Protein AF-K2CQP8-F1 (afdb_monomer)

Secondary structure (DSSP, 8-state):
--HHHHHHHHHHHHHHHTTS-EEEE---HHHHTTS-GGGEEEEEEETTEEEEEE--GGGTHHHHTT--HHHHHHTTSS--S-SS------S-------EEEEEPP-------

pLDDT: mean 76.25, std 19.62, range [30.83, 94.75]

Mean predicted aligned error: 9.31 Å

Structure (mmCIF, N/CA/C/O backbone):
data_AF-K2CQP8-F1
#
_entry.id   AF-K2CQP8-F1
#
loop_
_atom_site.group_PDB
_atom_site.id
_atom_site.type_symbol
_atom_site.label_atom_id
_atom_site.label_alt_id
_atom_site.label_comp_id
_atom_site.label_asym_id
_atom_site.label_entity_id
_atom_site.label_seq_id
_atom_site.pdbx_PDB_ins_code
_atom_site.Cartn_x
_atom_site.Cartn_y
_atom_site.Cartn_z
_atom_site.occupancy
_atom_site.B_iso_or_equiv
_atom_site.auth_seq_id
_atom_site.auth_comp_id
_atom_site.auth_asym_id
_atom_site.auth_atom_id
_atom_site.pdbx_PDB_model_num
ATOM 1 N N . LEU A 1 1 ? 5.018 15.235 7.288 1.00 63.88 1 LEU A N 1
ATOM 2 C CA . LEU A 1 1 ? 4.550 14.697 8.584 1.00 63.88 1 LEU A CA 1
ATOM 3 C C . LEU A 1 1 ? 5.715 13.986 9.247 1.00 63.88 1 LEU A C 1
ATOM 5 O O . LEU A 1 1 ? 6.526 13.410 8.533 1.00 63.88 1 LEU A O 1
ATOM 9 N N . HIS A 1 2 ? 5.791 14.021 10.573 1.00 82.12 2 HIS A N 1
ATOM 10 C CA . HIS A 1 2 ? 6.680 13.128 11.314 1.00 82.12 2 HIS A CA 1
ATOM 11 C C . HIS A 1 2 ? 6.298 11.659 11.020 1.00 82.12 2 HIS A C 1
ATOM 13 O O . HIS A 1 2 ? 5.095 11.404 10.908 1.00 82.12 2 HIS A O 1
ATOM 19 N N . PRO A 1 3 ? 7.249 10.712 10.893 1.00 79.25 3 PRO A N 1
ATOM 20 C CA . PRO A 1 3 ? 6.952 9.312 10.560 1.00 79.25 3 PRO A CA 1
ATOM 21 C C . PRO A 1 3 ? 5.852 8.686 11.429 1.00 79.25 3 PRO A C 1
ATOM 23 O O . PRO A 1 3 ? 4.917 8.094 10.905 1.00 79.25 3 PRO A O 1
ATOM 26 N N . GLU A 1 4 ? 5.885 8.941 12.737 1.00 86.25 4 GLU A N 1
ATOM 27 C CA . GLU A 1 4 ? 4.873 8.457 13.689 1.00 86.25 4 GLU A CA 1
ATOM 28 C C . GLU A 1 4 ? 3.440 8.903 13.348 1.00 86.25 4 GLU A C 1
ATOM 30 O O . GLU A 1 4 ? 2.485 8.134 13.404 1.00 86.25 4 GLU A O 1
ATOM 35 N N . ALA A 1 5 ? 3.277 10.156 12.918 1.00 92.31 5 ALA A N 1
ATOM 36 C CA . ALA A 1 5 ? 1.962 10.692 12.585 1.00 92.31 5 ALA A CA 1
ATOM 37 C C . ALA A 1 5 ? 1.373 10.048 11.316 1.00 92.31 5 ALA A C 1
ATOM 39 O O . ALA A 1 5 ? 0.157 10.052 11.138 1.00 92.31 5 ALA A O 1
ATOM 40 N N . ILE A 1 6 ? 2.216 9.493 10.437 1.00 91.19 6 ILE A N 1
ATOM 41 C CA . ILE A 1 6 ? 1.774 8.777 9.232 1.00 91.19 6 ILE A CA 1
ATOM 42 C C . ILE A 1 6 ? 1.136 7.440 9.613 1.00 91.19 6 ILE A C 1
ATOM 44 O O . ILE A 1 6 ? 0.113 7.084 9.034 1.00 91.19 6 ILE A O 1
ATOM 48 N N . HIS A 1 7 ? 1.687 6.740 10.607 1.00 91.00 7 HIS A N 1
ATOM 49 C CA . HIS A 1 7 ? 1.113 5.488 11.095 1.00 91.00 7 HIS A CA 1
ATOM 50 C C . HIS A 1 7 ? -0.273 5.722 11.712 1.00 91.00 7 HIS A C 1
ATOM 52 O O . HIS A 1 7 ? -1.245 5.078 11.326 1.00 91.00 7 HIS A O 1
ATOM 58 N N . ILE A 1 8 ? -0.401 6.746 12.566 1.00 94.31 8 ILE A N 1
ATOM 59 C CA . ILE A 1 8 ? -1.697 7.152 13.136 1.00 94.31 8 ILE A CA 1
ATOM 60 C C . ILE A 1 8 ? -2.694 7.510 12.026 1.00 94.31 8 ILE A C 1
ATOM 62 O O . ILE A 1 8 ? -3.844 7.077 12.058 1.00 94.31 8 ILE A O 1
ATOM 66 N N . LEU A 1 9 ? -2.264 8.276 11.018 1.00 93.56 9 LEU A N 1
ATOM 67 C CA . LEU A 1 9 ? -3.107 8.615 9.872 1.00 93.56 9 LEU A CA 1
ATOM 68 C C . LEU A 1 9 ? -3.583 7.361 9.122 1.00 93.56 9 LEU A C 1
ATOM 70 O O . LEU A 1 9 ? -4.754 7.292 8.751 1.00 93.56 9 LEU A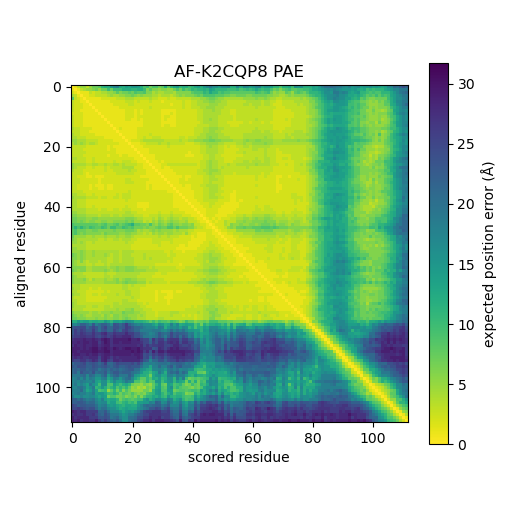 O 1
ATOM 74 N N . ALA A 1 10 ? -2.708 6.376 8.909 1.00 93.19 10 ALA A N 1
ATOM 75 C CA . ALA A 1 10 ? -3.064 5.131 8.238 1.00 93.19 10 ALA A CA 1
ATOM 76 C C . ALA A 1 10 ? -4.126 4.342 9.017 1.00 93.19 10 ALA A C 1
ATOM 78 O O . ALA A 1 10 ? -5.107 3.888 8.427 1.00 93.19 10 ALA A O 1
ATOM 79 N N . GLU A 1 11 ? -3.991 4.248 10.339 1.00 93.06 11 GLU A N 1
ATOM 80 C CA . GLU A 1 11 ? -4.978 3.577 11.188 1.00 93.06 11 GLU A CA 1
ATOM 81 C C . GLU A 1 11 ? -6.330 4.302 11.189 1.00 93.06 11 GLU A C 1
ATOM 83 O O . GLU A 1 11 ? -7.382 3.667 11.086 1.00 93.06 11 GLU A O 1
ATOM 88 N N . LEU A 1 12 ? -6.329 5.639 11.191 1.00 94.56 12 LEU A N 1
ATOM 89 C CA . LEU A 1 12 ? -7.556 6.425 11.038 1.00 94.56 12 LEU A CA 1
ATOM 90 C C . LEU A 1 12 ? -8.217 6.200 9.670 1.00 94.56 12 LEU A C 1
ATOM 92 O O . LEU A 1 12 ? -9.440 6.074 9.598 1.00 94.56 12 LEU A O 1
ATOM 96 N N . ILE A 1 13 ? -7.427 6.113 8.593 1.00 93.50 13 ILE A N 1
ATOM 97 C CA . ILE A 1 13 ? -7.921 5.802 7.244 1.00 93.50 13 ILE A CA 1
ATOM 98 C C . ILE A 1 13 ? -8.579 4.420 7.222 1.00 93.50 13 ILE A C 1
ATOM 100 O O . ILE A 1 13 ? -9.703 4.299 6.736 1.00 93.50 13 ILE A O 1
ATOM 104 N N . LYS A 1 14 ? -7.930 3.392 7.782 1.00 90.94 14 LYS A N 1
ATOM 105 C CA . LYS A 1 14 ? -8.493 2.034 7.870 1.00 90.94 14 LYS A CA 1
ATOM 106 C C . LYS A 1 14 ? -9.771 2.005 8.705 1.00 90.94 14 LYS A C 1
ATOM 108 O O . LYS A 1 14 ? -10.755 1.389 8.301 1.00 90.94 14 LYS A O 1
ATOM 113 N N . GLY A 1 15 ? -9.790 2.710 9.836 1.00 93.12 15 GLY A N 1
ATOM 114 C CA . GLY A 1 15 ? -10.971 2.835 10.690 1.00 93.12 15 GLY A CA 1
ATOM 115 C C . GLY A 1 15 ? -12.148 3.498 9.971 1.00 93.12 15 GLY A C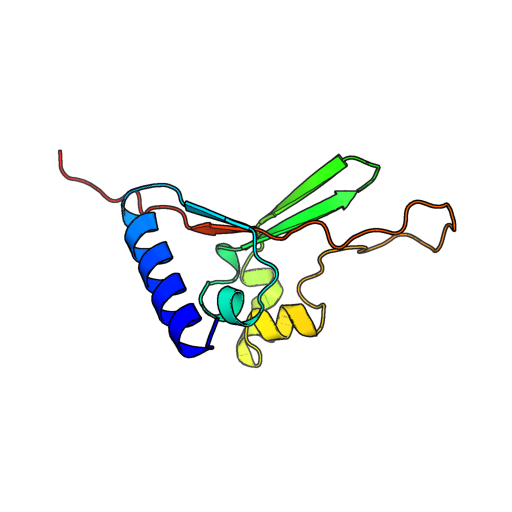 1
ATOM 116 O O . GLY A 1 15 ? -13.271 2.999 10.030 1.00 93.12 15 GLY A O 1
ATOM 117 N N . ALA A 1 16 ? -11.897 4.585 9.235 1.00 92.00 16 ALA A N 1
ATOM 118 C CA . ALA A 1 16 ? -12.907 5.227 8.397 1.00 92.00 16 ALA A CA 1
ATOM 119 C C . ALA A 1 16 ? -13.379 4.300 7.266 1.00 92.00 16 ALA A C 1
ATOM 121 O O . ALA A 1 16 ? -14.581 4.226 6.992 1.00 92.00 16 ALA A O 1
ATOM 122 N N . ALA A 1 17 ? -12.450 3.549 6.663 1.00 90.88 17 ALA A N 1
ATOM 123 C CA . ALA A 1 17 ? -12.746 2.627 5.579 1.00 90.88 17 ALA A CA 1
ATOM 124 C C . ALA A 1 17 ? -13.770 1.567 5.988 1.00 90.88 17 ALA A C 1
ATOM 126 O O . ALA A 1 17 ? -14.628 1.233 5.187 1.00 90.88 17 ALA A O 1
ATOM 127 N N . GLN A 1 18 ? -13.792 1.113 7.246 1.00 88.75 18 GLN A N 1
ATOM 128 C CA . GLN A 1 18 ? -14.788 0.137 7.716 1.00 88.75 18 GLN A CA 1
ATOM 129 C C . GLN A 1 18 ? -16.249 0.569 7.505 1.00 88.75 18 GLN A C 1
ATOM 131 O O . GLN A 1 18 ? -17.126 -0.286 7.446 1.00 88.75 18 GLN A O 1
ATOM 136 N N . ARG A 1 19 ? -16.524 1.875 7.405 1.00 90.00 19 ARG A N 1
ATOM 137 C CA . ARG A 1 19 ? -17.886 2.424 7.284 1.00 90.00 19 ARG A CA 1
ATOM 138 C C . ARG A 1 19 ? -18.177 3.036 5.919 1.00 90.00 19 ARG A C 1
ATOM 140 O O . ARG A 1 19 ? -19.340 3.202 5.567 1.00 90.00 19 ARG A O 1
ATOM 147 N N . THR A 1 20 ? -17.146 3.425 5.176 1.00 87.56 20 THR A N 1
ATOM 148 C CA . THR A 1 20 ? -17.287 4.099 3.883 1.00 87.56 20 THR A CA 1
ATOM 149 C C . THR A 1 20 ? -16.100 3.801 2.983 1.00 87.56 20 THR A C 1
ATOM 151 O O . THR A 1 20 ? -15.017 3.475 3.450 1.00 87.56 20 THR A O 1
ATOM 154 N N . GLN A 1 21 ? -16.269 3.939 1.674 1.00 88.38 21 GLN A N 1
ATOM 155 C CA . GLN A 1 21 ? -15.147 3.805 0.757 1.00 88.38 21 GLN A CA 1
ATOM 156 C C . GLN A 1 21 ? -14.190 4.994 0.911 1.00 88.38 21 GLN A C 1
ATOM 158 O O . GLN A 1 21 ? -14.603 6.147 0.780 1.00 88.38 21 GLN A O 1
ATOM 163 N N . VAL A 1 22 ? -12.905 4.709 1.139 1.00 87.88 22 VAL A N 1
ATOM 164 C CA . VAL A 1 22 ? -11.863 5.736 1.261 1.00 87.88 22 VAL A CA 1
ATOM 165 C C . VAL A 1 22 ? -10.849 5.576 0.132 1.00 87.88 22 VAL A C 1
ATOM 167 O O . VAL A 1 22 ? -10.286 4.503 -0.083 1.00 87.88 22 VAL A O 1
ATOM 170 N N . VAL A 1 23 ? -10.620 6.667 -0.598 1.00 89.81 23 VAL A N 1
ATOM 171 C CA . VAL A 1 23 ? -9.667 6.745 -1.709 1.00 89.81 23 VAL A CA 1
ATOM 172 C C . VAL A 1 23 ? -8.597 7.768 -1.349 1.00 89.81 23 VAL A C 1
ATOM 174 O O . VAL A 1 23 ? -8.907 8.938 -1.137 1.00 89.81 23 VAL A O 1
ATOM 177 N N . VAL A 1 24 ? -7.338 7.336 -1.287 1.00 89.88 24 VAL A N 1
ATOM 178 C CA . VAL A 1 24 ? -6.200 8.167 -0.878 1.00 89.88 24 VAL A CA 1
ATOM 179 C C . VAL A 1 24 ? -5.157 8.195 -1.984 1.00 89.88 24 VAL A C 1
ATOM 181 O O . VAL A 1 24 ? -4.490 7.201 -2.253 1.00 89.88 24 VAL A O 1
ATOM 184 N N . ALA A 1 25 ? -4.969 9.352 -2.613 1.00 89.44 25 ALA A N 1
ATOM 185 C CA . ALA A 1 25 ? -3.848 9.579 -3.520 1.00 89.44 25 ALA A CA 1
ATOM 186 C C . ALA A 1 25 ? -2.588 9.937 -2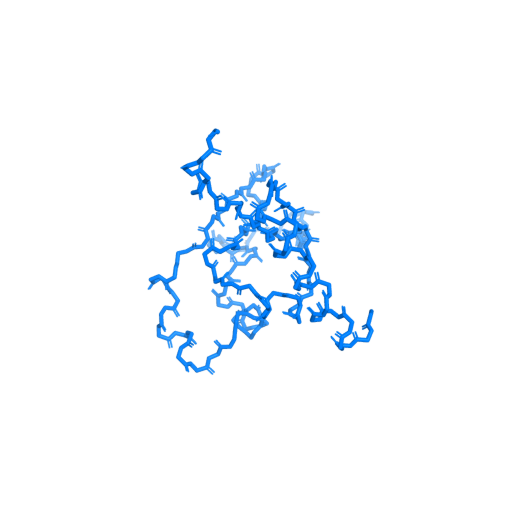.718 1.00 89.44 25 ALA A C 1
ATOM 188 O O . ALA A 1 25 ? -2.580 10.913 -1.971 1.00 89.44 25 ALA A O 1
ATOM 189 N N . THR A 1 26 ? -1.511 9.167 -2.877 1.00 87.69 26 THR A N 1
ATOM 190 C CA . THR A 1 26 ? -0.257 9.361 -2.142 1.00 87.69 26 THR A CA 1
ATOM 191 C C . THR A 1 26 ? 0.976 9.037 -2.988 1.00 87.69 26 THR A C 1
ATOM 193 O O . THR A 1 26 ? 0.952 8.204 -3.892 1.00 87.69 26 THR A O 1
ATOM 196 N N . GLN A 1 27 ? 2.085 9.712 -2.685 1.00 85.06 27 GLN A N 1
ATOM 197 C CA . GLN A 1 27 ? 3.427 9.355 -3.164 1.00 85.06 27 GLN A CA 1
ATOM 198 C C . GLN A 1 27 ? 4.366 8.951 -2.015 1.00 85.06 27 GLN A C 1
ATOM 200 O O . GLN A 1 27 ? 5.548 8.705 -2.242 1.00 85.06 27 GLN A O 1
ATOM 205 N N . SER A 1 28 ? 3.857 8.901 -0.780 1.00 88.19 28 SER A N 1
ATOM 206 C CA . SER A 1 28 ? 4.635 8.538 0.402 1.00 88.19 28 SER A CA 1
ATOM 207 C C . SER A 1 28 ? 4.782 7.023 0.492 1.00 88.19 28 SER A C 1
ATOM 209 O O . SER A 1 28 ? 3.793 6.320 0.684 1.00 88.19 28 SER A O 1
ATOM 211 N N . THR A 1 29 ? 6.021 6.539 0.407 1.00 88.94 29 THR A N 1
ATOM 212 C CA . THR A 1 29 ? 6.368 5.132 0.656 1.00 88.94 29 THR A CA 1
ATOM 213 C C . THR A 1 29 ? 6.003 4.716 2.071 1.00 88.94 29 THR A C 1
ATOM 215 O O . THR A 1 29 ? 5.344 3.704 2.247 1.00 88.94 29 THR A O 1
ATOM 218 N N . THR A 1 30 ? 6.294 5.573 3.050 1.00 90.50 30 THR A N 1
ATOM 219 C CA . THR A 1 30 ? 5.942 5.346 4.455 1.00 90.50 30 THR A CA 1
ATOM 220 C C . THR A 1 30 ? 4.444 5.148 4.652 1.00 90.50 30 THR A C 1
ATOM 222 O O . THR A 1 30 ? 4.044 4.329 5.464 1.00 90.50 30 THR A O 1
ATOM 225 N N . LEU A 1 31 ? 3.588 5.872 3.920 1.00 90.31 31 LEU A N 1
ATOM 226 C CA . LEU A 1 31 ? 2.147 5.631 3.996 1.00 90.31 31 LEU A CA 1
ATOM 227 C C . LEU A 1 31 ? 1.764 4.315 3.304 1.00 90.31 31 LEU A C 1
ATOM 229 O O . LEU A 1 31 ? 0.936 3.593 3.841 1.00 90.31 31 LEU A O 1
ATOM 233 N N . LEU A 1 32 ? 2.373 3.989 2.159 1.00 89.75 32 LEU A N 1
ATOM 234 C CA . LEU A 1 32 ? 2.127 2.729 1.441 1.00 89.75 32 LEU A CA 1
ATOM 235 C C . LEU A 1 32 ? 2.495 1.493 2.267 1.00 89.75 32 LEU A C 1
ATOM 237 O O . LEU A 1 32 ? 1.767 0.512 2.207 1.00 89.75 32 LEU A O 1
ATOM 241 N N . ASP A 1 33 ? 3.551 1.568 3.079 1.00 92.00 33 ASP A N 1
ATOM 242 C CA . ASP A 1 33 ? 3.972 0.489 3.988 1.00 92.00 33 ASP A CA 1
ATOM 243 C C . ASP A 1 33 ? 2.896 0.083 5.004 1.00 92.00 33 ASP A C 1
ATOM 245 O O . ASP A 1 33 ? 2.985 -0.975 5.618 1.00 92.00 33 ASP A O 1
ATOM 249 N N . ASN A 1 34 ? 1.869 0.914 5.192 1.00 92.31 34 ASN A N 1
ATOM 250 C CA . ASN A 1 34 ? 0.774 0.634 6.111 1.00 92.31 34 ASN A CA 1
ATOM 251 C C . ASN A 1 34 ? -0.409 -0.097 5.464 1.00 92.31 34 ASN A C 1
ATOM 253 O O . ASN A 1 34 ? -1.378 -0.387 6.170 1.00 92.31 34 ASN A O 1
ATOM 257 N N . PHE A 1 35 ? -0.366 -0.368 4.159 1.00 91.56 35 PHE A N 1
ATOM 258 C CA . PHE A 1 35 ? -1.448 -1.010 3.412 1.00 91.56 35 PHE A CA 1
ATOM 259 C C . PHE A 1 35 ? -0.966 -2.294 2.745 1.00 9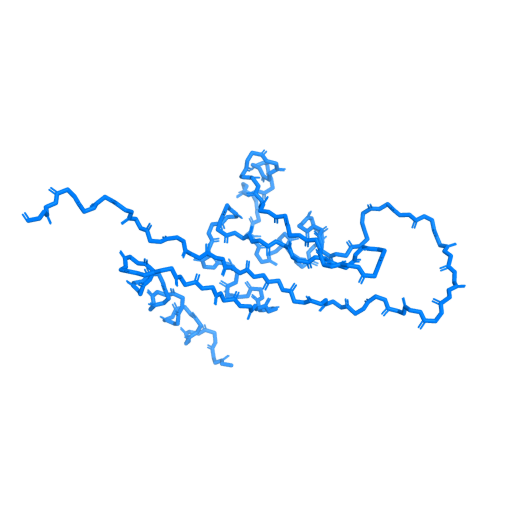1.56 35 PHE A C 1
ATOM 261 O O . PHE A 1 35 ? 0.209 -2.426 2.400 1.00 91.56 35 PHE A O 1
ATOM 268 N N . ALA A 1 36 ? -1.891 -3.233 2.554 1.00 91.12 36 ALA A N 1
ATOM 269 C CA . ALA A 1 36 ? -1.604 -4.449 1.816 1.00 91.12 36 ALA A CA 1
ATOM 270 C C . ALA A 1 36 ? -1.478 -4.134 0.317 1.00 91.12 36 ALA A C 1
ATOM 272 O O . ALA A 1 36 ? -1.989 -3.117 -0.167 1.00 91.12 36 ALA A O 1
ATOM 273 N N . VAL A 1 37 ? -0.777 -4.976 -0.441 1.00 89.94 37 VAL A N 1
ATOM 274 C CA . VAL A 1 37 ? -0.505 -4.679 -1.854 1.00 89.94 37 VAL A CA 1
ATOM 275 C C . VAL A 1 37 ? -1.799 -4.650 -2.680 1.00 89.94 37 VAL A C 1
ATOM 277 O O . VAL A 1 37 ? -1.952 -3.827 -3.575 1.00 89.94 37 VAL A O 1
ATOM 280 N N . GLU A 1 38 ? -2.778 -5.471 -2.324 1.00 90.19 38 GLU A N 1
ATOM 281 C CA . GLU A 1 38 ? -4.110 -5.581 -2.918 1.00 90.19 38 GLU A CA 1
ATOM 282 C C . GLU A 1 38 ? -5.006 -4.347 -2.692 1.00 90.19 38 GLU A C 1
ATOM 284 O O . GLU A 1 38 ? -5.931 -4.093 -3.477 1.00 90.19 38 GLU A O 1
ATOM 289 N N . ASP A 1 39 ? -4.697 -3.530 -1.679 1.00 89.69 39 ASP A N 1
ATOM 290 C CA . ASP A 1 39 ? -5.361 -2.244 -1.430 1.00 89.69 39 ASP A CA 1
ATOM 291 C C . ASP A 1 39 ? -4.860 -1.141 -2.381 1.00 89.69 39 ASP A C 1
ATOM 293 O O . ASP A 1 39 ? -5.408 -0.033 -2.432 1.00 89.69 39 ASP A O 1
ATOM 297 N N . ILE A 1 40 ? -3.817 -1.417 -3.168 1.00 88.62 40 ILE A N 1
ATOM 298 C CA . ILE A 1 40 ? -3.129 -0.415 -3.979 1.00 88.62 40 ILE A CA 1
ATOM 299 C C . ILE A 1 40 ? -3.623 -0.457 -5.418 1.00 88.62 40 ILE A C 1
ATOM 301 O O . ILE A 1 40 ? -3.639 -1.489 -6.094 1.00 88.62 40 ILE A O 1
ATOM 305 N N . VAL A 1 41 ? -3.983 0.725 -5.914 1.00 89.00 41 VAL A N 1
ATOM 306 C CA . VAL A 1 41 ? -4.264 0.982 -7.320 1.00 89.00 41 VAL A CA 1
ATOM 307 C C . VAL A 1 41 ? -3.175 1.894 -7.868 1.00 89.00 41 VAL A C 1
ATOM 309 O O . VAL A 1 41 ? -3.044 3.068 -7.505 1.00 89.00 41 VAL A O 1
ATOM 312 N N . VAL A 1 42 ? -2.382 1.348 -8.780 1.00 87.56 42 VAL A N 1
ATOM 313 C CA . VAL A 1 42 ? -1.416 2.127 -9.541 1.00 87.56 42 VAL A CA 1
ATOM 314 C C . VAL A 1 42 ? -2.159 2.870 -10.639 1.00 87.56 42 VAL A C 1
ATOM 316 O O . VAL A 1 42 ? -2.934 2.272 -11.388 1.00 87.56 42 VAL A O 1
ATOM 319 N N . VAL A 1 43 ? -1.918 4.176 -10.723 1.00 84.44 43 VAL A N 1
ATOM 320 C CA . VAL A 1 43 ? -2.438 5.018 -11.797 1.00 84.44 43 VAL A CA 1
ATOM 321 C C . VAL A 1 43 ? -1.274 5.415 -12.688 1.00 84.44 43 VAL A C 1
ATOM 323 O O . VAL A 1 43 ? -0.301 6.009 -12.223 1.00 84.44 43 VAL A O 1
ATOM 326 N N . ASN A 1 44 ? -1.369 5.066 -13.964 1.00 80.81 44 ASN A N 1
ATOM 327 C CA . A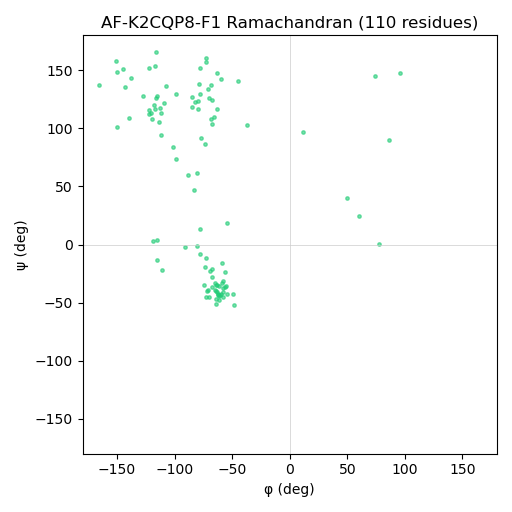SN A 1 44 ? -0.396 5.433 -14.983 1.00 80.81 44 ASN A CA 1
ATOM 328 C C . ASN A 1 44 ? -1.054 6.327 -16.030 1.00 80.81 44 ASN A C 1
ATOM 330 O O . ASN A 1 44 ? -2.278 6.450 -16.090 1.00 80.81 44 ASN A O 1
ATOM 334 N N . ARG A 1 45 ? -0.228 6.977 -16.850 1.00 75.56 45 ARG A N 1
ATOM 335 C CA . ARG A 1 45 ? -0.674 7.665 -18.058 1.00 75.56 45 ARG A CA 1
ATOM 336 C C . ARG A 1 45 ? -0.101 6.922 -19.254 1.00 75.56 45 ARG A C 1
ATOM 338 O O . ARG A 1 45 ? 1.114 6.856 -19.400 1.00 75.56 45 ARG A O 1
ATOM 345 N N . GLU A 1 46 ? -0.976 6.376 -20.079 1.00 80.12 46 GLU A N 1
ATOM 346 C CA . GLU A 1 46 ? -0.642 5.616 -21.281 1.00 80.12 46 GLU A CA 1
ATOM 347 C C . GLU A 1 46 ? -1.418 6.242 -22.441 1.00 80.12 46 GL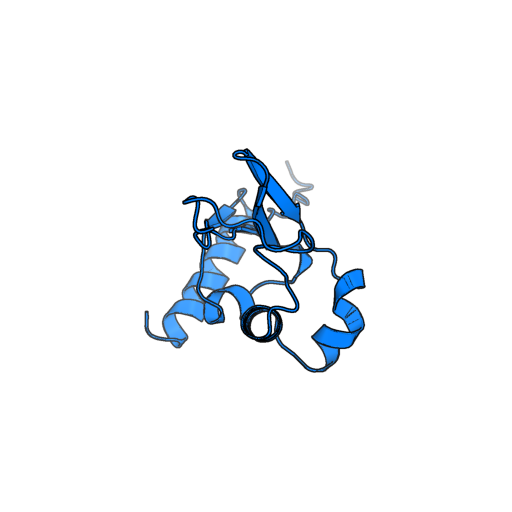U A C 1
ATOM 349 O O . GLU A 1 46 ? -2.623 6.471 -22.330 1.00 80.12 46 GLU A O 1
ATOM 354 N N . ASN A 1 47 ? -0.729 6.593 -23.531 1.00 83.50 47 ASN A N 1
ATOM 355 C CA . ASN A 1 47 ? -1.340 7.183 -24.732 1.00 83.50 47 ASN A CA 1
ATOM 356 C C . ASN A 1 47 ? -2.273 8.381 -24.447 1.00 83.50 47 ASN A C 1
ATOM 358 O O . ASN A 1 47 ? -3.350 8.512 -25.023 1.00 83.50 47 ASN A O 1
ATOM 362 N N . GLY A 1 48 ? -1.882 9.255 -23.513 1.00 81.44 48 GLY A N 1
ATOM 363 C CA . GLY A 1 48 ? -2.661 10.441 -23.145 1.00 81.44 48 GLY A CA 1
ATOM 364 C C . GLY A 1 48 ? -3.871 10.187 -22.230 1.00 81.44 48 GLY A C 1
ATOM 365 O O . GLY A 1 48 ? -4.538 11.151 -21.839 1.00 81.44 48 GLY A O 1
ATOM 366 N N . ALA A 1 49 ? -4.124 8.941 -21.822 1.00 80.00 49 ALA A N 1
ATOM 367 C CA . ALA A 1 49 ? -5.216 8.548 -20.931 1.00 80.00 49 ALA A CA 1
ATOM 368 C C . ALA A 1 49 ? -4.695 7.957 -19.611 1.00 80.00 49 ALA A C 1
ATOM 370 O O . ALA A 1 49 ? -3.583 7.439 -19.546 1.00 80.00 49 ALA A O 1
ATOM 371 N N . SER A 1 50 ? -5.488 8.053 -18.540 1.00 82.38 50 SER A N 1
ATOM 372 C CA . SER A 1 50 ? -5.147 7.438 -17.252 1.00 82.38 50 SER A CA 1
ATOM 373 C C . SER A 1 50 ? -5.578 5.974 -17.213 1.00 82.38 50 SER A C 1
ATOM 375 O O . SER A 1 50 ? -6.750 5.672 -17.439 1.00 82.38 50 SER A O 1
ATOM 377 N N . THR A 1 51 ? -4.653 5.082 -16.873 1.00 83.62 51 THR A N 1
ATOM 378 C CA . THR A 1 51 ? -4.906 3.653 -16.662 1.00 83.62 51 THR A CA 1
ATOM 379 C C . THR A 1 51 ? -4.827 3.336 -15.175 1.00 83.62 51 THR A C 1
ATOM 381 O O . THR A 1 51 ? -3.953 3.829 -14.465 1.00 83.62 51 THR A O 1
ATOM 384 N N . PHE A 1 52 ? -5.773 2.537 -14.681 1.00 86.62 52 PHE A N 1
ATOM 385 C CA . PHE A 1 52 ? -5.883 2.174 -13.269 1.00 86.62 52 PHE A CA 1
ATOM 386 C C . PHE A 1 52 ? -5.700 0.667 -13.140 1.00 86.62 52 PHE A C 1
ATOM 388 O O . PHE A 1 52 ? -6.518 -0.103 -13.645 1.00 86.62 52 PHE A O 1
ATOM 395 N N . LYS A 1 53 ? -4.644 0.240 -12.448 1.00 86.81 53 LYS A N 1
ATOM 396 C CA . LYS A 1 53 ? -4.346 -1.172 -12.214 1.00 86.81 53 LYS A CA 1
ATOM 397 C C . LYS A 1 53 ? -4.319 -1.450 -10.718 1.00 86.81 53 LYS A C 1
ATOM 399 O O . LYS A 1 53 ? -3.434 -0.972 -10.013 1.00 86.81 53 LYS A O 1
ATOM 404 N N . ARG A 1 54 ? -5.283 -2.237 -10.234 1.00 88.69 54 ARG A N 1
ATOM 405 C CA . ARG A 1 54 ? -5.205 -2.819 -8.889 1.00 88.69 54 ARG A CA 1
ATOM 406 C C . ARG A 1 54 ? -4.134 -3.905 -8.887 1.00 88.69 54 ARG A C 1
ATOM 408 O O . ARG A 1 54 ? -4.082 -4.705 -9.822 1.00 88.69 54 ARG A O 1
ATOM 415 N N . LEU A 1 55 ? -3.277 -3.898 -7.875 1.00 88.38 55 LEU A N 1
ATOM 416 C CA . LEU A 1 55 ? -2.242 -4.912 -7.726 1.00 88.38 55 LEU A CA 1
ATOM 417 C C . LEU A 1 55 ? -2.839 -6.211 -7.179 1.00 88.38 55 LEU A C 1
ATOM 419 O O . LEU A 1 55 ? -3.855 -6.201 -6.485 1.00 88.38 55 LEU A O 1
ATOM 423 N N . ASN A 1 56 ? -2.206 -7.326 -7.522 1.00 89.62 56 ASN A N 1
ATOM 424 C CA . ASN A 1 56 ? -2.555 -8.641 -7.015 1.00 89.62 56 ASN A CA 1
ATOM 425 C C . ASN A 1 56 ? -1.389 -9.163 -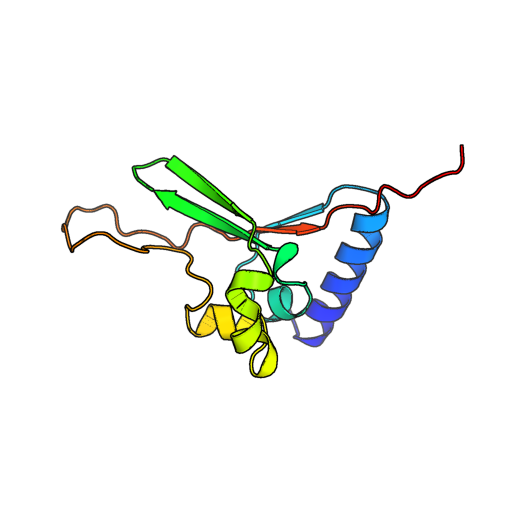6.179 1.00 89.62 56 ASN A C 1
ATOM 427 O O . ASN A 1 56 ? -0.255 -9.185 -6.654 1.00 89.62 56 ASN A O 1
ATOM 431 N N . GLU A 1 57 ? -1.667 -9.589 -4.952 1.00 90.12 57 GLU A N 1
ATOM 432 C CA . GLU A 1 57 ? -0.665 -10.116 -4.028 1.00 90.12 57 GLU A CA 1
ATOM 433 C C . GLU A 1 57 ? 0.130 -11.286 -4.619 1.00 90.12 57 GLU A C 1
ATOM 435 O O . GLU A 1 57 ? 1.345 -11.365 -4.432 1.00 90.12 57 GLU A O 1
ATOM 440 N N . SER A 1 58 ? -0.511 -12.139 -5.428 1.00 91.94 58 SER A N 1
ATOM 441 C CA . SER A 1 58 ? 0.165 -13.268 -6.076 1.00 91.94 58 SER A CA 1
ATOM 442 C C . SER A 1 58 ? 1.345 -12.848 -6.953 1.00 91.94 58 SER A C 1
ATOM 444 O O . SER A 1 58 ? 2.319 -13.591 -7.051 1.00 91.94 58 SER A O 1
ATOM 446 N N . ASP A 1 59 ? 1.276 -11.661 -7.560 1.00 90.19 59 ASP A N 1
ATOM 447 C CA . ASP A 1 59 ? 2.306 -11.148 -8.469 1.00 90.19 59 ASP A CA 1
ATOM 448 C C . ASP A 1 59 ? 3.564 -10.697 -7.705 1.00 90.19 59 ASP A C 1
ATOM 450 O O . ASP A 1 59 ? 4.646 -10.599 -8.284 1.00 90.19 59 ASP A O 1
ATOM 454 N N . PHE A 1 60 ? 3.433 -10.444 -6.397 1.00 91.25 60 PHE A N 1
ATOM 455 C CA . PHE A 1 60 ? 4.491 -9.914 -5.536 1.00 91.25 60 PHE A CA 1
ATOM 456 C C . PHE A 1 60 ? 4.880 -10.859 -4.398 1.00 91.25 60 PHE A C 1
ATOM 458 O O . PHE A 1 60 ? 5.746 -10.505 -3.609 1.00 91.25 60 PHE A O 1
ATOM 465 N N . LYS A 1 61 ? 4.302 -12.064 -4.320 1.00 91.50 61 LYS A N 1
ATOM 466 C CA . LYS A 1 61 ? 4.466 -12.981 -3.182 1.00 91.50 61 LYS A CA 1
ATOM 467 C C . LYS A 1 61 ? 5.924 -13.186 -2.753 1.00 91.50 61 LYS A C 1
ATOM 469 O O . LYS A 1 61 ? 6.241 -12.965 -1.596 1.00 91.50 61 LYS A O 1
ATOM 474 N N . VAL A 1 62 ? 6.807 -13.533 -3.694 1.00 92.12 62 VAL A N 1
ATOM 475 C CA . VAL A 1 62 ? 8.246 -13.746 -3.423 1.00 92.12 62 VAL A CA 1
ATOM 476 C C . VAL A 1 62 ? 8.929 -12.460 -2.949 1.00 92.12 62 VAL A C 1
ATOM 478 O O . VAL A 1 62 ? 9.817 -12.488 -2.114 1.00 92.12 62 VAL A O 1
ATOM 481 N N . TRP A 1 63 ? 8.508 -11.311 -3.470 1.00 92.88 63 TRP A N 1
ATOM 482 C CA . TRP A 1 63 ? 9.079 -10.020 -3.103 1.00 92.88 63 TRP A CA 1
ATOM 483 C C . TRP A 1 63 ? 8.626 -9.551 -1.717 1.00 92.88 63 TRP A C 1
ATOM 485 O O . TRP A 1 63 ? 9.406 -8.930 -1.004 1.00 92.88 63 TRP A O 1
ATOM 495 N N . LEU A 1 64 ? 7.385 -9.855 -1.335 1.00 92.62 64 LEU A N 1
ATOM 496 C CA . LEU A 1 64 ? 6.815 -9.505 -0.032 1.00 92.62 64 LEU A CA 1
ATOM 497 C C . LEU A 1 64 ? 7.388 -10.342 1.123 1.00 92.62 64 LEU A C 1
ATOM 499 O O . LEU A 1 64 ? 7.162 -9.995 2.278 1.00 92.62 64 LEU A O 1
ATOM 503 N N . GLU A 1 65 ? 8.134 -11.415 0.833 1.00 93.25 65 GLU A N 1
ATOM 504 C CA . GLU A 1 65 ? 8.878 -12.177 1.847 1.00 93.25 65 GLU A CA 1
ATOM 505 C C . GLU A 1 65 ? 10.037 -11.355 2.435 1.00 93.25 65 GLU A C 1
ATOM 507 O O . GLU A 1 65 ? 10.283 -11.421 3.638 1.00 93.25 65 GLU A O 1
ATOM 512 N N . ASP A 1 66 ? 10.696 -10.536 1.607 1.00 94.75 66 ASP A N 1
ATOM 513 C CA . ASP A 1 66 ? 11.923 -9.816 1.973 1.00 94.75 66 ASP A CA 1
ATOM 514 C C . ASP A 1 66 ? 11.771 -8.287 2.002 1.00 94.75 66 ASP A C 1
ATOM 516 O O . ASP A 1 66 ? 12.660 -7.593 2.500 1.00 94.75 66 ASP A O 1
ATOM 520 N N . TYR A 1 67 ? 10.684 -7.743 1.444 1.00 93.62 67 TYR A N 1
ATOM 521 C CA . TYR A 1 67 ? 10.527 -6.304 1.241 1.00 93.62 67 TYR A CA 1
ATOM 522 C C . TYR A 1 67 ? 9.126 -5.801 1.575 1.00 93.62 67 TYR A C 1
ATOM 524 O O . TYR A 1 67 ? 8.115 -6.422 1.242 1.00 93.62 67 TYR A O 1
ATOM 532 N N . SER A 1 68 ? 9.060 -4.595 2.137 1.00 92.88 68 SER A N 1
ATOM 533 C CA . SER A 1 68 ? 7.799 -3.878 2.303 1.00 92.88 68 SER A CA 1
ATOM 534 C C . SER A 1 68 ? 7.273 -3.339 0.968 1.00 92.88 68 SER A C 1
ATOM 536 O O . SER A 1 68 ? 8.014 -3.118 0.007 1.00 92.88 68 SER A O 1
ATOM 538 N N . VAL A 1 69 ? 5.981 -3.023 0.910 1.00 90.75 69 VAL A N 1
ATOM 539 C CA . VAL A 1 69 ? 5.350 -2.383 -0.257 1.00 90.75 69 VAL A CA 1
ATOM 540 C C . VAL A 1 69 ? 6.067 -1.084 -0.669 1.00 90.75 69 VAL A C 1
ATOM 542 O O . VAL A 1 69 ? 6.289 -0.835 -1.858 1.00 90.75 69 VAL A O 1
ATOM 545 N N . GLY A 1 70 ? 6.445 -0.239 0.290 1.00 89.81 70 GLY A N 1
ATOM 546 C CA . GLY A 1 70 ? 7.190 0.998 0.061 1.00 89.81 70 GLY A CA 1
ATOM 547 C C . GLY A 1 70 ? 8.624 0.764 -0.423 1.00 89.81 70 GLY A C 1
ATOM 548 O O . GLY A 1 70 ? 9.162 1.578 -1.183 1.00 89.81 70 GLY A O 1
ATOM 549 N N . GLU A 1 71 ? 9.244 -0.363 -0.080 1.00 90.62 71 GLU A N 1
ATOM 550 C CA . GLU A 1 71 ? 10.515 -0.779 -0.674 1.00 90.62 71 GLU A CA 1
ATOM 551 C C . GLU A 1 71 ? 10.333 -1.267 -2.111 1.00 90.62 71 GLU A C 1
ATOM 553 O O . GLU A 1 71 ? 11.076 -0.824 -2.992 1.00 90.62 71 GLU A O 1
ATOM 558 N N . LEU A 1 72 ? 9.315 -2.094 -2.384 1.00 90.56 72 LEU A N 1
ATOM 559 C CA . LEU A 1 72 ? 8.968 -2.523 -3.748 1.00 90.56 72 LEU A CA 1
ATOM 560 C C . LEU A 1 72 ? 8.707 -1.331 -4.660 1.00 90.56 72 LEU A C 1
ATOM 562 O O . LEU A 1 72 ? 9.091 -1.321 -5.831 1.00 90.56 72 LEU A O 1
ATOM 566 N N . TRP A 1 73 ? 8.098 -0.293 -4.107 1.00 86.06 73 TRP A N 1
ATOM 567 C CA . TRP A 1 73 ? 7.928 0.977 -4.778 1.00 86.06 73 TRP A CA 1
ATOM 568 C C . TRP A 1 73 ? 9.236 1.691 -5.090 1.00 86.06 73 TRP A C 1
ATOM 570 O O . TRP A 1 73 ? 9.453 2.135 -6.216 1.00 86.06 73 TRP A O 1
ATOM 580 N N . THR A 1 74 ? 10.096 1.841 -4.083 1.00 85.69 74 THR A N 1
ATOM 581 C CA . THR A 1 74 ? 11.364 2.568 -4.212 1.00 85.69 74 THR A CA 1
ATOM 582 C C . THR A 1 74 ? 12.291 1.867 -5.203 1.00 85.69 74 THR A C 1
ATOM 584 O O . THR A 1 74 ? 12.990 2.524 -5.972 1.00 85.69 74 THR A O 1
ATOM 587 N N . LYS A 1 75 ? 12.233 0.531 -5.238 1.00 85.50 75 LYS A N 1
ATOM 588 C CA . LYS A 1 75 ? 12.965 -0.342 -6.164 1.00 85.50 75 LYS A CA 1
ATOM 589 C C . LYS A 1 75 ? 12.313 -0.458 -7.547 1.00 85.50 75 LYS A C 1
ATOM 591 O O . LYS A 1 75 ? 12.864 -1.132 -8.409 1.00 85.50 75 LYS A O 1
ATOM 596 N N . ASN A 1 76 ? 11.167 0.191 -7.768 1.00 83.56 76 AS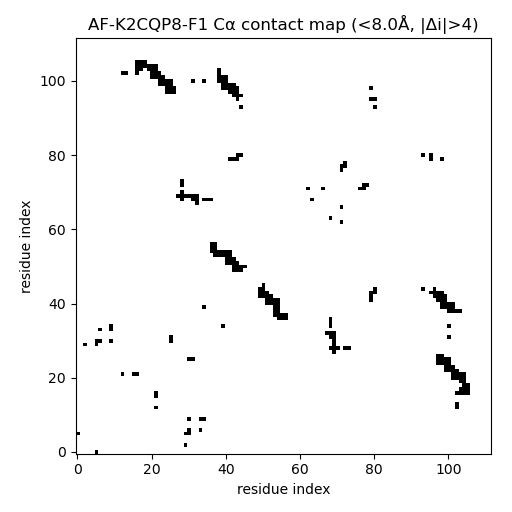N A N 1
ATOM 597 C CA . ASN A 1 76 ? 10.409 0.149 -9.020 1.00 83.56 76 ASN A CA 1
ATOM 598 C C . ASN A 1 76 ? 9.941 -1.268 -9.431 1.00 83.56 76 ASN A C 1
ATOM 600 O O . ASN A 1 76 ? 9.689 -1.513 -10.608 1.00 83.56 76 ASN A O 1
ATOM 604 N N . VAL A 1 77 ? 9.807 -2.187 -8.463 1.00 86.25 77 VAL A N 1
ATOM 605 C CA . VAL A 1 77 ? 9.199 -3.520 -8.649 1.00 86.25 77 VAL A CA 1
ATOM 606 C C . VAL A 1 77 ? 7.694 -3.365 -8.859 1.00 86.25 77 VAL A C 1
ATOM 608 O O . VAL A 1 77 ? 7.127 -3.920 -9.798 1.00 86.25 77 VAL A O 1
ATOM 611 N N . ILE A 1 78 ? 7.048 -2.531 -8.034 1.00 84.94 78 ILE A N 1
ATOM 612 C CA . ILE A 1 78 ? 5.713 -2.011 -8.338 1.00 84.94 78 ILE A CA 1
ATOM 613 C C . ILE A 1 78 ? 5.897 -0.911 -9.378 1.00 84.94 78 ILE A C 1
ATOM 615 O O . ILE A 1 78 ? 6.146 0.256 -9.054 1.00 84.94 78 ILE A O 1
ATOM 619 N N . ALA A 1 79 ? 5.811 -1.308 -10.643 1.00 71.56 79 ALA A N 1
ATOM 620 C CA . ALA A 1 79 ? 5.967 -0.389 -11.748 1.00 71.56 79 ALA A CA 1
ATOM 621 C C . ALA A 1 79 ? 4.806 0.605 -11.783 1.00 71.56 79 ALA A C 1
ATOM 623 O O . ALA A 1 79 ? 3.630 0.242 -11.846 1.00 71.56 79 ALA A O 1
ATOM 624 N N . ALA A 1 80 ? 5.160 1.879 -11.764 1.00 57.25 80 ALA A N 1
ATOM 625 C CA . ALA A 1 80 ? 4.232 2.962 -11.986 1.00 57.25 80 ALA A CA 1
ATOM 626 C C . ALA A 1 80 ? 4.943 3.993 -12.860 1.00 57.25 80 ALA A C 1
ATOM 628 O O . ALA A 1 80 ? 5.896 4.648 -12.427 1.00 57.25 80 ALA A O 1
ATOM 629 N N . GLY A 1 81 ? 4.503 4.065 -14.109 1.00 58.50 81 GLY A N 1
ATOM 630 C CA . GLY A 1 81 ? 5.280 4.553 -15.241 1.00 58.50 81 GLY A CA 1
ATOM 631 C C . GLY A 1 81 ? 5.954 3.413 -16.018 1.00 58.50 81 GLY A C 1
ATOM 632 O O . GLY A 1 81 ? 6.291 2.381 -15.446 1.00 58.50 81 GLY A O 1
ATOM 633 N N . LEU A 1 82 ? 6.080 3.638 -17.332 1.00 45.91 82 LEU A N 1
ATOM 634 C CA . LEU A 1 82 ? 6.693 2.820 -18.391 1.00 45.91 82 LEU A CA 1
ATOM 635 C C . LEU A 1 82 ? 7.049 1.367 -18.019 1.00 45.91 82 LEU A C 1
ATOM 637 O O . LEU A 1 82 ? 8.154 1.082 -17.559 1.00 45.91 82 LEU A O 1
ATOM 641 N N . VAL A 1 83 ? 6.155 0.434 -18.354 1.00 43.81 83 VAL A N 1
ATOM 642 C CA . VAL A 1 83 ? 6.533 -0.960 -18.621 1.00 43.81 83 VAL A CA 1
ATOM 643 C C . VAL A 1 83 ? 6.306 -1.200 -20.106 1.00 43.81 83 VAL A C 1
ATOM 645 O O . VAL A 1 83 ? 5.195 -1.490 -20.527 1.00 43.81 83 VAL A O 1
ATOM 648 N N . GLY A 1 84 ? 7.374 -1.025 -20.886 1.00 43.88 84 GLY A N 1
ATOM 649 C CA . GLY A 1 84 ? 7.401 -1.328 -22.314 1.00 43.88 84 GLY A CA 1
ATOM 650 C C . GLY A 1 84 ? 6.904 -0.199 -23.212 1.00 43.88 84 GLY A C 1
ATOM 651 O O . GLY A 1 84 ? 5.740 -0.159 -23.565 1.00 43.88 84 GLY A O 1
ATOM 652 N N . GLU A 1 85 ? 7.817 0.669 -23.637 1.00 35.28 85 GLU A N 1
ATOM 653 C CA . GLU A 1 85 ? 7.962 1.030 -25.049 1.00 35.28 85 GLU A CA 1
ATOM 654 C C . GLU A 1 85 ? 9.297 1.758 -25.233 1.00 35.28 85 GLU A C 1
ATOM 656 O O . GLU A 1 85 ? 9.741 2.544 -24.395 1.00 35.28 85 GLU A O 1
ATOM 661 N N . SER A 1 86 ? 9.985 1.387 -26.305 1.00 38.31 86 SER A N 1
ATOM 662 C CA . SER A 1 86 ? 11.233 1.963 -26.789 1.00 38.31 86 SER A CA 1
ATOM 663 C C . SER A 1 86 ? 11.218 3.492 -26.778 1.00 38.31 86 SER A C 1
ATOM 665 O O . SER A 1 86 ? 10.227 4.115 -27.144 1.00 38.31 86 SER A O 1
ATOM 667 N N . TYR A 1 87 ? 12.363 4.068 -26.403 1.00 40.44 87 TYR A N 1
ATOM 668 C CA . TYR A 1 87 ? 12.712 5.482 -26.528 1.00 40.44 87 TYR A CA 1
ATOM 669 C C . TYR A 1 87 ? 12.163 6.106 -27.824 1.00 40.44 87 TYR A C 1
ATOM 671 O O . TYR A 1 87 ? 12.761 5.952 -28.886 1.00 40.44 87 TYR A O 1
ATOM 679 N N . CYS A 1 88 ? 11.082 6.875 -27.720 1.00 35.31 88 CYS A N 1
ATOM 680 C CA . CYS A 1 88 ? 10.713 7.882 -28.706 1.00 35.31 88 CYS A CA 1
ATOM 681 C C . CYS A 1 88 ? 10.684 9.232 -27.990 1.00 35.31 88 CYS A C 1
ATOM 683 O O . CYS A 1 88 ? 9.839 9.498 -27.138 1.00 35.31 88 CYS A O 1
ATOM 685 N N . GLN A 1 89 ? 11.687 10.051 -28.304 1.00 49.56 89 GLN A N 1
ATOM 686 C CA . GLN A 1 89 ? 11.823 11.429 -27.853 1.00 49.56 89 GLN A CA 1
ATOM 687 C C . GLN A 1 89 ? 10.733 12.284 -28.510 1.00 49.56 89 GLN A C 1
ATOM 689 O O . GLN A 1 89 ? 10.802 12.585 -29.697 1.00 49.56 89 GLN A O 1
ATOM 694 N N . SER A 1 90 ? 9.742 12.696 -27.731 1.00 39.84 90 SER A N 1
ATOM 695 C CA . SER A 1 90 ? 8.892 13.854 -28.020 1.00 39.84 90 SER A CA 1
ATOM 696 C C . SER A 1 90 ? 8.447 14.451 -26.688 1.00 39.84 90 SER A C 1
ATOM 698 O O . SER A 1 90 ? 8.327 13.702 -25.724 1.00 39.84 90 SER A O 1
ATOM 700 N N . ASP A 1 91 ? 8.248 15.768 -26.641 1.00 44.66 91 ASP A N 1
ATOM 701 C CA . ASP A 1 91 ? 8.164 16.677 -25.477 1.00 44.66 91 ASP A CA 1
ATOM 702 C C . ASP A 1 91 ? 7.139 16.370 -24.347 1.00 44.66 91 ASP A C 1
ATOM 704 O O . ASP A 1 91 ? 6.840 17.233 -23.521 1.00 44.66 91 ASP A O 1
ATOM 708 N N . ASP A 1 92 ? 6.622 15.147 -24.243 1.00 47.56 92 ASP A N 1
ATOM 709 C CA . ASP A 1 92 ? 5.753 14.657 -23.171 1.00 47.56 92 ASP A CA 1
ATOM 710 C C . ASP A 1 92 ? 6.572 13.852 -22.143 1.00 47.56 92 ASP A C 1
ATOM 712 O O . ASP A 1 92 ? 6.550 12.622 -22.104 1.00 47.56 92 ASP A O 1
ATOM 716 N N . TYR A 1 93 ? 7.371 14.541 -21.317 1.00 45.19 93 TYR A N 1
ATOM 717 C CA . TYR A 1 93 ? 8.100 13.890 -20.220 1.00 45.19 93 TYR A CA 1
ATOM 718 C C . TYR A 1 93 ? 7.085 13.302 -19.221 1.00 45.19 93 TYR A C 1
ATOM 720 O O . TYR A 1 93 ? 6.342 14.070 -18.592 1.00 45.19 93 TYR A O 1
ATOM 728 N N . PRO A 1 94 ? 7.031 11.970 -19.028 1.00 45.38 94 PRO A N 1
ATOM 729 C CA . PRO A 1 94 ? 5.997 11.344 -18.219 1.00 45.38 94 PRO A CA 1
ATOM 730 C C . PRO A 1 94 ? 6.191 11.740 -16.755 1.00 45.38 94 PRO A C 1
ATOM 732 O O . PRO A 1 94 ? 7.070 11.249 -16.044 1.00 45.38 94 PRO A O 1
ATOM 735 N N . ARG A 1 95 ? 5.358 12.670 -16.283 1.00 45.75 95 ARG A N 1
ATOM 736 C CA . ARG A 1 95 ? 5.292 13.012 -14.861 1.00 45.75 95 ARG A CA 1
ATOM 737 C C . ARG A 1 95 ? 4.822 11.774 -14.087 1.00 45.75 95 ARG A C 1
ATOM 739 O O . ARG A 1 95 ? 4.052 10.970 -14.592 1.00 45.75 95 ARG A O 1
ATOM 746 N N . LYS A 1 96 ? 5.279 11.582 -12.850 1.00 46.88 96 LYS A N 1
ATOM 747 C CA . LYS A 1 96 ? 4.796 10.504 -11.966 1.00 46.88 96 LYS A CA 1
ATOM 748 C C . LYS A 1 96 ? 3.387 10.878 -11.471 1.00 46.88 96 LYS A C 1
ATOM 750 O O . LYS A 1 96 ? 3.256 11.551 -10.451 1.00 46.88 96 LYS A O 1
ATOM 755 N N . ILE A 1 97 ? 2.340 10.552 -12.232 1.00 52.97 97 ILE A N 1
ATOM 756 C CA . ILE A 1 97 ? 1.001 11.173 -12.098 1.00 52.97 97 ILE A CA 1
ATOM 757 C C . ILE A 1 97 ? 0.108 10.449 -11.073 1.00 52.97 97 ILE A C 1
ATOM 759 O O . ILE A 1 97 ? -1.000 10.050 -11.381 1.00 52.97 97 ILE A O 1
ATOM 763 N N . TYR A 1 98 ? 0.540 10.385 -9.813 1.00 53.28 98 TYR A N 1
ATOM 764 C CA . TYR A 1 98 ? -0.288 9.958 -8.666 1.00 53.28 98 TYR A CA 1
ATOM 765 C C . TYR A 1 98 ? -0.563 8.460 -8.579 1.00 53.28 98 TYR A C 1
ATOM 767 O O . TYR A 1 98 ? -0.670 7.749 -9.566 1.00 53.28 98 TYR A O 1
ATOM 775 N N . LYS A 1 99 ? -0.633 7.954 -7.353 1.00 62.91 99 LYS A N 1
ATOM 776 C CA . LYS A 1 99 ? -0.829 6.535 -7.083 1.00 62.91 99 LYS A CA 1
ATOM 777 C C . LYS A 1 99 ? -1.734 6.441 -5.863 1.00 62.91 99 LYS A C 1
ATOM 779 O O . LYS A 1 99 ? -1.629 7.263 -4.953 1.00 62.91 99 LYS A O 1
ATOM 784 N N . VAL A 1 100 ? -2.723 5.562 -5.925 1.00 56.50 100 VAL A N 1
ATOM 785 C CA . VAL A 1 100 ? -3.928 5.679 -5.106 1.00 56.50 100 VAL A CA 1
ATOM 786 C C . VAL A 1 100 ? -4.087 4.412 -4.278 1.00 56.50 100 VAL A C 1
ATOM 788 O O . VAL A 1 100 ? -4.296 3.335 -4.824 1.00 56.50 100 VAL A O 1
ATOM 791 N N . ALA A 1 101 ? -4.002 4.533 -2.958 1.00 62.16 101 ALA A N 1
ATOM 792 C CA . ALA A 1 101 ? -4.455 3.489 -2.050 1.00 62.16 101 ALA A CA 1
ATOM 793 C C . ALA A 1 101 ? -5.983 3.594 -1.935 1.00 62.16 101 ALA A C 1
ATOM 795 O O . ALA A 1 101 ? -6.519 4.661 -1.625 1.00 62.16 101 ALA A O 1
ATOM 796 N N . VAL A 1 102 ? -6.697 2.512 -2.239 1.00 59.91 102 VAL A N 1
ATOM 797 C CA . VAL A 1 102 ? -8.153 2.432 -2.094 1.00 59.91 102 VAL A CA 1
ATOM 798 C C . VAL A 1 102 ? -8.450 1.418 -1.006 1.00 59.91 102 VAL A C 1
ATOM 800 O O . VAL A 1 102 ? -8.401 0.219 -1.261 1.00 59.91 102 VAL A O 1
ATOM 803 N N . CYS A 1 103 ? -8.841 1.887 0.175 1.00 57.00 103 CYS A N 1
ATOM 804 C CA . CYS A 1 103 ? -9.362 0.995 1.201 1.00 57.00 103 CYS A CA 1
ATOM 805 C C . CYS A 1 103 ? -10.855 0.768 0.960 1.00 57.00 103 CYS A C 1
ATOM 807 O O . CYS A 1 103 ? -11.665 1.703 0.980 1.00 57.00 103 CYS A O 1
ATOM 809 N N . LYS A 1 104 ? -11.229 -0.492 0.721 1.00 57.38 104 LYS A N 1
ATOM 810 C CA . LYS A 1 104 ? -12.635 -0.900 0.716 1.00 57.38 104 LYS A CA 1
ATOM 811 C C . LYS A 1 104 ? -13.130 -1.062 2.147 1.00 57.38 104 LYS A C 1
ATOM 813 O O . LYS A 1 104 ? -12.463 -1.673 2.976 1.00 57.38 104 LYS A O 1
ATOM 818 N N . GLY A 1 105 ? -14.343 -0.583 2.397 1.00 47.59 105 GLY A N 1
ATOM 819 C CA . GLY A 1 105 ? -15.077 -0.983 3.585 1.00 47.59 105 GLY A CA 1
ATOM 820 C C . GLY A 1 105 ? -15.496 -2.434 3.523 1.00 47.59 105 GLY A C 1
ATOM 821 O O . GLY A 1 105 ? -15.927 -2.925 2.479 1.00 47.59 105 GLY A O 1
ATOM 822 N N . ASN A 1 106 ? -15.341 -3.116 4.652 1.00 48.50 106 ASN A N 1
ATOM 823 C CA . ASN A 1 106 ? -15.861 -4.453 4.841 1.00 48.50 106 ASN A CA 1
ATOM 824 C C . ASN A 1 106 ? -17.394 -4.370 4.806 1.00 48.50 106 ASN A C 1
ATOM 826 O O . ASN A 1 106 ? -18.007 -3.820 5.715 1.00 48.50 106 ASN A O 1
ATOM 830 N N . THR A 1 107 ? -18.024 -4.896 3.757 1.00 47.38 107 THR A N 1
ATOM 831 C CA . THR A 1 107 ? -19.490 -4.934 3.633 1.00 47.38 107 THR A CA 1
ATOM 832 C C . THR A 1 107 ? -20.136 -6.044 4.469 1.00 47.38 107 THR A C 1
ATOM 834 O O . THR A 1 107 ? -21.318 -6.322 4.293 1.00 47.38 107 THR A O 1
ATOM 837 N N . ASN A 1 108 ? -19.417 -6.673 5.406 1.00 45.97 108 ASN A N 1
ATOM 838 C CA . ASN A 1 108 ? -20.013 -7.613 6.358 1.00 45.97 108 ASN A CA 1
ATOM 839 C C . ASN A 1 108 ? -20.697 -6.879 7.523 1.00 45.97 108 ASN A C 1
ATOM 841 O O . ASN A 1 108 ? -20.346 -7.056 8.686 1.00 45.97 108 ASN A O 1
ATOM 845 N N . THR A 1 109 ? -21.710 -6.072 7.220 1.00 45.06 109 THR A N 1
ATOM 846 C CA . THR A 1 109 ? -22.744 -5.704 8.193 1.00 45.06 109 THR A CA 1
ATOM 847 C C . THR A 1 109 ? -23.979 -6.549 7.906 1.00 45.06 109 THR A C 1
ATOM 849 O O . THR A 1 109 ? -24.895 -6.125 7.208 1.00 45.06 109 THR A O 1
ATOM 852 N N . SER A 1 110 ? -23.997 -7.772 8.436 1.00 39.53 110 SER A N 1
ATOM 853 C CA . SER A 1 110 ? -25.179 -8.638 8.493 1.00 39.53 110 SER A CA 1
ATOM 854 C C . SER A 1 110 ? -26.057 -8.299 9.704 1.00 39.53 110 SER A C 1
ATOM 856 O O . SER A 1 110 ? -26.439 -9.193 10.450 1.00 39.53 110 SER A O 1
ATOM 858 N N . HIS A 1 111 ? -26.341 -7.017 9.931 1.00 30.83 111 HIS A N 1
ATOM 859 C CA . HIS A 1 111 ? -27.352 -6.578 10.891 1.00 30.83 111 HIS A CA 1
ATOM 860 C C . HIS A 1 111 ? -27.958 -5.253 10.422 1.00 30.83 111 HIS A C 1
ATOM 862 O O . HIS A 1 111 ? -27.340 -4.195 10.540 1.00 30.83 111 HIS A O 1
ATOM 868 N N . CYS A 1 112 ? -29.152 -5.369 9.835 1.00 35.81 112 CYS A N 1
ATOM 869 C CA . CYS A 1 112 ? -30.194 -4.353 9.946 1.00 35.81 112 CYS A CA 1
ATOM 870 C C . CYS A 1 112 ? -30.798 -4.404 11.352 1.00 35.81 112 CYS A C 1
ATOM 872 O O . CYS A 1 112 ? -30.840 -5.521 11.923 1.00 35.81 112 CYS A O 1
#

Nearest PDB structures (foldseek):
  8gtj-assembly2_C  TM=3.263E-01  e=2.209E+00  Homo sapiens
  1t3u-assembly1_D  TM=3.483E-01  e=7.937E+00  Pseudomonas aeruginosa PAO1

Sequence (112 aa):
LHPEAIHILAELIKGAAQRTQVVVATQSTTLLDNFAVEDIVVVNRENGASTFKRLNESDFKVWLEDYSVGELWTKNVIAAGLVGESYCQSDDYPRKIYKVAVCKGNTNTSHC

Foldseek 3Di:
DPLVVLLVVLVVQLVVQQPHKDKDWDPDLSNQLSDDQQQWWAWEQDPNDIDTDR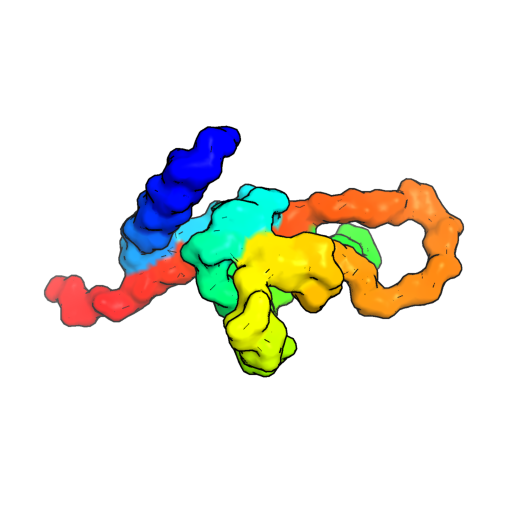DDCVLCVVVVVPDGPSRCVVVCVVPRDDDDDDDDDDPCDGDSPIIMRIRHHDPPPPDD

Solvent-accessible surface area (backbone atoms only — not comparable to full-atom values): 6890 Å² total; per-residue (Å²): 128,59,72,72,59,44,55,55,50,47,54,51,50,54,60,51,6,52,80,37,79,38,78,44,78,50,88,53,40,76,53,43,55,73,48,59,60,57,37,30,30,41,34,36,77,55,98,93,39,79,44,79,44,68,44,57,53,82,83,40,49,80,54,58,75,80,39,52,58,26,49,34,44,76,71,50,71,56,64,68,58,88,83,85,73,81,94,72,94,61,99,71,76,83,68,88,74,54,28,32,42,40,45,71,36,64,81,84,69,92,67,133

Radius of gyration: 16.02 Å; Cα contacts (8 Å, |Δi|>4): 141; chains: 1; bounding box: 43×30×42 Å